Protein AF-A0A9X5H4I9-F1 (afdb_monomer)

Sequence (129 aa):
MNLDKAIKELKDENEQCNEQCEGRCSEVKNNICICRDETILSALDQYRAIGTIEECREAMEKQIPKKPKHNGCYDNDGVWHEWKGINGRPYELCPNCVTNLCCEMPNDRKPRFCDNCGQALDWSETNST

Mean predicted aligned error: 12.97 Å

Radius of gyration: 26.64 Å; Cα contacts (8 Å, |Δi|>4): 146; chains: 1; bounding box: 56×37×70 Å

pLDDT: mean 74.98, std 15.21, range [32.56, 97.25]

Solvent-accessible surface area (backbone atoms only — not comparable to full-atom values): 7935 Å² total; per-residue (Å²): 131,59,68,68,58,54,52,47,53,54,52,57,56,50,55,55,39,76,80,63,69,87,68,86,63,69,46,75,57,97,93,39,76,40,41,68,62,55,56,52,50,55,53,49,54,56,50,54,72,76,46,50,73,64,59,51,49,53,53,55,58,26,59,51,63,40,57,58,39,80,46,52,32,60,46,99,86,68,50,80,30,78,50,41,28,102,86,65,45,54,42,38,18,35,72,84,79,58,49,71,71,68,71,87,55,84,85,78,65,78,61,63,45,38,92,89,76,56,35,24,43,41,81,76,79,79,82,84,125

Nearest PDB structures (foldseek):
  7ttu-assembly1_G  TM=3.637E-01  e=5.978E+00  Staphylococcus aureus
  9g8m-assembly1_M  TM=2.012E-01  e=4.209E+00  Homo sapiens

Foldseek 3Di:
DDPVVVLVVLVVVVVVCQVPPPDDFPDADPNGGHRPSNVVNVVVVVVPVVHDPVVVVVLVQLAPADAFDFQFDADPVRDTDSAQDPPRGTFGADPPPRPTQDDDDPPPDRDQADPVRRRGHDPDDPPPD

Structure (mmCIF, N/CA/C/O backbone):
data_AF-A0A9X5H4I9-F1
#
_entry.id   AF-A0A9X5H4I9-F1
#
loop_
_atom_site.group_PDB
_atom_site.id
_atom_site.type_symbol
_atom_site.label_atom_id
_atom_site.label_alt_id
_atom_site.label_comp_id
_atom_site.label_asym_id
_atom_site.label_entity_id
_atom_site.label_seq_id
_atom_site.pdbx_PDB_ins_code
_atom_site.Cartn_x
_atom_site.Cartn_y
_atom_site.Cartn_z
_atom_site.occupancy
_atom_site.B_iso_or_equiv
_atom_site.auth_seq_id
_atom_site.auth_comp_id
_atom_site.auth_asym_id
_atom_site.auth_atom_id
_atom_site.pdbx_PDB_model_num
ATOM 1 N N . MET A 1 1 ? 6.217 4.708 29.232 1.00 56.06 1 MET A N 1
ATOM 2 C CA . MET A 1 1 ? 5.016 3.868 29.419 1.00 56.06 1 MET A CA 1
ATOM 3 C C . MET A 1 1 ? 4.696 3.236 28.074 1.00 56.06 1 MET A C 1
ATOM 5 O O . MET A 1 1 ? 4.660 3.966 27.095 1.00 56.06 1 MET A O 1
ATOM 9 N N . ASN A 1 2 ? 4.602 1.908 27.990 1.00 81.25 2 ASN A N 1
ATOM 10 C CA . ASN A 1 2 ? 4.265 1.216 26.740 1.00 81.25 2 ASN A CA 1
ATOM 11 C C . ASN A 1 2 ? 2.769 1.452 26.445 1.00 81.25 2 ASN A C 1
ATOM 13 O O . ASN A 1 2 ? 1.952 1.245 27.340 1.00 81.25 2 ASN A O 1
ATOM 17 N N . LEU A 1 3 ? 2.426 1.913 25.238 1.00 75.62 3 LEU A N 1
ATOM 18 C CA . LEU A 1 3 ? 1.049 2.241 24.850 1.00 75.62 3 LEU A CA 1
ATOM 19 C C . LEU A 1 3 ? 0.108 1.036 24.997 1.00 75.62 3 LEU A C 1
ATOM 21 O O . LEU A 1 3 ? -1.006 1.191 25.486 1.00 75.62 3 LEU A O 1
ATOM 25 N N . ASP A 1 4 ? 0.578 -0.168 24.672 1.00 79.31 4 ASP A N 1
ATOM 26 C CA . ASP A 1 4 ? -0.213 -1.391 24.822 1.00 79.31 4 ASP A CA 1
ATOM 27 C C . ASP A 1 4 ? -0.423 -1.762 26.290 1.00 79.31 4 ASP A C 1
ATOM 29 O O . ASP A 1 4 ? -1.486 -2.259 26.654 1.00 79.31 4 ASP A O 1
ATOM 33 N N . LYS A 1 5 ? 0.555 -1.461 27.154 1.00 81.44 5 LYS A N 1
ATOM 34 C CA . LYS A 1 5 ? 0.416 -1.634 28.608 1.00 81.44 5 LYS A CA 1
ATOM 35 C C . LYS A 1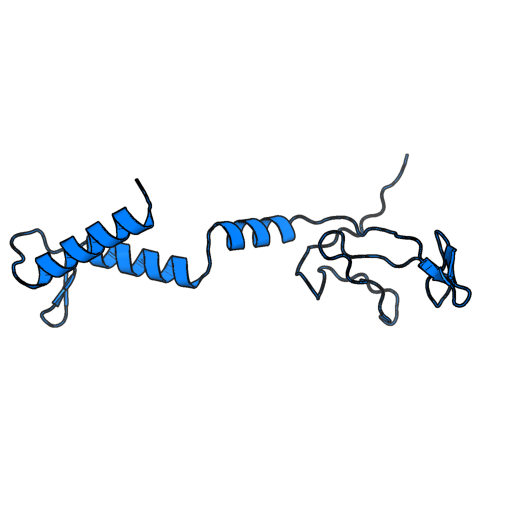 5 ? -0.643 -0.684 29.170 1.00 81.44 5 LYS A C 1
ATOM 37 O O . LYS A 1 5 ? -1.486 -1.132 29.931 1.00 81.44 5 LYS A O 1
ATOM 42 N N . ALA A 1 6 ? -0.631 0.582 28.749 1.00 77.56 6 ALA A N 1
ATOM 43 C CA . ALA A 1 6 ? -1.617 1.573 29.182 1.00 77.56 6 ALA A CA 1
ATOM 44 C C . ALA A 1 6 ? -3.036 1.233 28.694 1.00 77.56 6 ALA A C 1
ATOM 46 O O . ALA A 1 6 ? -3.994 1.354 29.446 1.00 77.56 6 ALA A O 1
ATOM 47 N N . ILE A 1 7 ? -3.175 0.758 27.451 1.00 78.94 7 ILE A N 1
ATOM 48 C CA . ILE A 1 7 ? -4.469 0.306 26.917 1.00 78.94 7 ILE A CA 1
ATOM 49 C C . ILE A 1 7 ? -4.964 -0.930 27.662 1.00 78.94 7 ILE A C 1
ATOM 51 O O . ILE A 1 7 ? -6.152 -1.025 27.946 1.00 78.94 7 ILE A O 1
ATOM 55 N N . LYS A 1 8 ? -4.069 -1.868 27.989 1.00 81.06 8 LYS A N 1
ATOM 56 C CA . LYS A 1 8 ? -4.434 -3.039 28.785 1.00 81.06 8 LYS A CA 1
ATOM 57 C C . LYS A 1 8 ? -4.918 -2.640 30.181 1.00 81.06 8 LYS A C 1
ATOM 59 O O . LYS A 1 8 ? -5.969 -3.104 30.588 1.00 81.06 8 LYS A O 1
ATOM 64 N N . GLU A 1 9 ? -4.199 -1.752 30.865 1.00 79.88 9 GLU A N 1
ATOM 65 C CA . GLU A 1 9 ? -4.600 -1.242 32.184 1.00 79.88 9 GLU A CA 1
ATOM 66 C C . GLU A 1 9 ? -5.985 -0.572 32.127 1.00 79.88 9 GLU A C 1
ATOM 68 O O . GLU A 1 9 ? -6.841 -0.884 32.945 1.00 79.88 9 GLU A O 1
ATOM 73 N N . LEU A 1 10 ? -6.261 0.235 31.093 1.00 75.00 10 LEU A N 1
ATOM 74 C CA . LEU A 1 10 ? -7.589 0.824 30.869 1.00 75.00 10 LEU A CA 1
ATOM 75 C C . LEU A 1 10 ? -8.683 -0.220 30.582 1.00 75.00 10 LEU A C 1
ATOM 77 O O . LEU A 1 10 ? -9.820 -0.043 31.013 1.00 75.00 10 LEU A O 1
ATOM 81 N N . LYS A 1 11 ? -8.367 -1.297 29.846 1.00 71.31 11 LYS A N 1
ATOM 82 C CA . LYS A 1 11 ? -9.306 -2.409 29.603 1.00 71.31 11 LYS A CA 1
ATOM 83 C C . LYS A 1 11 ? -9.639 -3.129 30.912 1.00 71.31 11 LYS A C 1
ATOM 85 O O . LYS A 1 11 ? -10.817 -3.297 31.218 1.00 71.31 11 LYS A O 1
ATOM 90 N N . ASP A 1 12 ? -8.617 -3.469 31.693 1.00 71.62 12 ASP A N 1
ATOM 91 C CA . ASP A 1 12 ? -8.761 -4.170 32.972 1.00 71.62 12 ASP A CA 1
ATOM 92 C C . ASP A 1 12 ? -9.560 -3.320 33.995 1.00 71.62 12 ASP A C 1
ATOM 94 O O . ASP A 1 12 ? -10.411 -3.847 34.712 1.00 71.62 12 ASP A O 1
ATOM 98 N N . GLU A 1 13 ? -9.344 -1.997 34.043 1.00 67.25 13 GLU A N 1
ATOM 99 C CA . GLU A 1 13 ? -10.105 -1.061 34.897 1.00 67.25 13 GLU A CA 1
ATOM 100 C C . GLU A 1 13 ? -11.579 -0.923 34.469 1.00 67.25 13 GLU A C 1
ATOM 102 O O . GLU A 1 13 ? -12.479 -0.864 35.312 1.00 67.25 13 GLU A O 1
ATOM 107 N N . ASN A 1 14 ? -11.853 -0.908 33.162 1.00 64.56 14 ASN A N 1
ATOM 108 C CA . ASN A 1 14 ? -13.213 -0.821 32.628 1.00 64.56 14 ASN A CA 1
ATOM 109 C C . ASN A 1 14 ? -14.023 -2.110 32.884 1.00 64.56 14 ASN A C 1
ATOM 111 O O . ASN A 1 14 ? -15.197 -2.032 33.250 1.00 64.56 14 ASN A O 1
ATOM 115 N N . GLU A 1 15 ? -13.403 -3.292 32.775 1.00 62.69 15 GLU A N 1
ATOM 116 C CA . GLU A 1 15 ? -14.045 -4.573 33.119 1.00 62.69 15 GLU A CA 1
ATOM 117 C C . GLU A 1 15 ? -14.434 -4.646 34.605 1.00 62.69 15 GLU A C 1
ATOM 119 O O . GLU A 1 15 ? -15.543 -5.075 34.926 1.00 62.69 15 GLU A O 1
ATOM 124 N N . GLN A 1 16 ? -13.590 -4.140 35.513 1.00 59.03 16 GLN A N 1
ATOM 125 C CA . GLN A 1 16 ? -13.919 -4.051 36.945 1.00 59.03 16 GLN A CA 1
ATOM 126 C C . GLN A 1 16 ? -15.121 -3.130 37.217 1.00 59.03 16 GLN A C 1
ATOM 128 O O . GLN A 1 16 ? -15.900 -3.368 38.143 1.00 59.03 16 GLN A O 1
ATOM 133 N N . CYS A 1 17 ? -15.325 -2.111 36.378 1.00 59.66 17 CYS A N 1
ATOM 134 C CA . CYS A 1 17 ? -16.492 -1.236 36.448 1.00 59.66 17 CYS A CA 1
ATOM 135 C C . CYS A 1 17 ? -17.807 -1.981 36.146 1.00 59.66 17 CYS A C 1
ATOM 137 O O . CYS A 1 17 ? -18.852 -1.605 36.670 1.00 59.66 17 CYS A O 1
ATOM 139 N N . ASN A 1 18 ? -17.772 -3.055 35.350 1.00 54.44 18 ASN A N 1
ATOM 140 C CA . ASN A 1 18 ? -18.956 -3.829 34.957 1.00 54.44 18 ASN A CA 1
ATOM 141 C C . ASN A 1 18 ? -19.548 -4.657 36.118 1.00 54.44 18 ASN A C 1
ATOM 143 O O . ASN A 1 18 ? -20.741 -4.956 36.112 1.00 54.44 18 ASN A O 1
ATOM 147 N N . GLU A 1 19 ? -18.744 -4.995 37.135 1.00 53.50 19 GLU A N 1
ATOM 148 C CA . GLU A 1 19 ? -19.188 -5.789 38.293 1.00 53.50 19 GLU A CA 1
ATOM 149 C C . GLU A 1 19 ? -19.578 -4.932 39.514 1.00 53.50 19 GLU A C 1
ATOM 151 O O . GLU A 1 19 ? -20.364 -5.386 40.348 1.00 53.50 19 GLU A O 1
ATOM 156 N N . GLN A 1 20 ? -19.070 -3.694 39.632 1.00 55.62 20 GLN A N 1
ATOM 157 C CA . GLN A 1 20 ? -19.292 -2.804 40.789 1.00 55.62 20 GLN A CA 1
ATOM 158 C C . GLN A 1 20 ? -19.320 -1.307 40.406 1.00 55.62 20 GLN A C 1
ATOM 160 O O . GLN A 1 20 ? -18.591 -0.493 40.972 1.00 55.62 20 GLN A O 1
ATOM 165 N N . CYS A 1 21 ? -20.129 -0.909 39.419 1.00 57.34 21 CYS A N 1
ATOM 166 C CA . CYS A 1 21 ? -20.146 0.488 38.966 1.00 57.34 21 CYS A CA 1
ATOM 167 C C . CYS A 1 21 ? -20.713 1.453 40.033 1.00 57.34 21 CYS A C 1
ATOM 169 O O . CYS A 1 21 ? -21.926 1.623 40.149 1.00 57.34 21 CYS A O 1
ATOM 171 N N . GLU A 1 22 ? -19.835 2.139 40.772 1.00 52.31 22 GLU A N 1
ATOM 172 C CA . GLU A 1 22 ? -20.164 3.284 41.647 1.00 52.31 22 GLU A CA 1
ATOM 173 C C . GLU A 1 22 ? -19.839 4.655 40.987 1.00 52.31 22 GLU A C 1
ATOM 175 O O . GLU A 1 22 ? -19.856 5.700 41.641 1.00 52.31 22 GLU A O 1
ATOM 180 N N . GLY A 1 23 ? -19.529 4.676 39.680 1.00 57.44 23 GLY A N 1
ATOM 181 C CA . GLY A 1 23 ? -19.095 5.861 38.917 1.00 57.44 23 GLY A CA 1
ATOM 182 C C . GLY A 1 23 ? -20.145 6.488 37.976 1.00 57.44 23 GLY A C 1
ATOM 183 O O . GLY A 1 23 ? -21.248 5.980 37.792 1.00 57.44 23 GLY A O 1
ATOM 184 N N . ARG A 1 24 ? -19.798 7.626 37.339 1.00 53.91 24 ARG A N 1
ATOM 185 C CA . ARG A 1 24 ? -20.642 8.331 36.342 1.00 53.91 24 ARG A CA 1
ATOM 186 C C . ARG A 1 24 ? -20.705 7.539 35.020 1.00 53.91 24 ARG A C 1
ATOM 188 O O . ARG A 1 24 ? -19.933 7.819 34.103 1.00 53.91 24 ARG A O 1
ATOM 195 N N . CYS A 1 25 ? -21.625 6.574 34.919 1.00 62.03 25 CYS A N 1
ATOM 196 C CA . CYS A 1 25 ? -21.985 5.927 33.647 1.00 62.03 25 CYS A CA 1
ATOM 197 C C . CYS A 1 25 ? -22.292 6.994 32.580 1.00 62.03 25 CYS A C 1
ATOM 199 O O . CYS A 1 25 ? -22.966 7.989 32.863 1.00 62.03 25 CYS A O 1
ATOM 201 N N . SER A 1 26 ? -21.788 6.796 31.358 1.00 62.78 26 SER A N 1
ATOM 202 C CA . SER A 1 26 ? -22.068 7.709 30.238 1.00 62.78 26 SER A CA 1
ATOM 203 C C . SER A 1 26 ? -23.432 7.405 29.619 1.00 62.78 26 SER A C 1
ATOM 205 O O . SER A 1 26 ? -24.191 8.323 29.323 1.00 62.78 26 SER A O 1
ATOM 207 N N . GLU A 1 27 ? -23.768 6.119 29.489 1.00 67.31 27 GLU A N 1
ATOM 208 C CA . GLU A 1 27 ? -25.066 5.626 29.019 1.00 67.31 27 GLU A CA 1
ATOM 209 C C . GLU A 1 27 ? -25.323 4.216 29.586 1.00 67.31 27 GLU A C 1
ATOM 211 O O . GLU A 1 27 ? -24.379 3.506 29.924 1.00 67.31 27 GLU A O 1
ATOM 216 N N . VAL A 1 28 ? -26.585 3.790 29.693 1.00 66.88 28 VAL A N 1
ATOM 217 C CA . VAL A 1 28 ? -26.954 2.390 29.976 1.00 66.88 28 VAL A CA 1
ATOM 218 C C . VAL A 1 28 ? -27.827 1.885 28.833 1.00 66.88 28 VAL A C 1
ATOM 220 O O . VAL A 1 28 ? -28.884 2.457 28.565 1.00 66.88 28 VAL A O 1
ATOM 223 N N . LYS A 1 29 ? -27.412 0.799 28.172 1.00 69.19 29 LYS A N 1
ATOM 224 C CA . LYS A 1 29 ? -28.127 0.205 27.034 1.00 69.19 29 LYS A CA 1
ATOM 225 C C . LYS A 1 29 ? -28.276 -1.297 27.241 1.00 69.19 29 LYS A C 1
ATOM 227 O O . LYS A 1 29 ? -27.297 -1.983 27.500 1.00 69.19 29 LYS A O 1
ATOM 232 N N . ASN A 1 30 ? -29.499 -1.821 27.128 1.00 68.75 30 ASN A N 1
ATOM 233 C CA . ASN A 1 30 ? -29.804 -3.247 27.338 1.00 68.75 30 ASN A CA 1
ATOM 234 C C . ASN A 1 30 ? -29.301 -3.806 28.690 1.00 68.75 30 ASN A C 1
ATOM 236 O O . ASN A 1 30 ? -28.804 -4.926 28.739 1.00 68.75 30 ASN A O 1
ATOM 240 N N . ASN A 1 31 ? -29.423 -3.034 29.778 1.00 62.00 31 ASN A N 1
ATOM 241 C CA . ASN A 1 31 ? -28.891 -3.358 31.116 1.00 62.00 31 ASN A CA 1
ATOM 242 C C . ASN A 1 31 ? -27.358 -3.499 31.200 1.00 62.00 31 ASN A C 1
ATOM 244 O O . ASN A 1 31 ? -26.852 -4.045 32.175 1.00 62.00 31 ASN A O 1
ATOM 248 N N . ILE A 1 32 ? -26.622 -2.978 30.215 1.00 64.56 32 ILE A N 1
ATOM 249 C CA . ILE A 1 32 ? -25.158 -2.885 30.222 1.00 64.56 32 ILE A CA 1
ATOM 250 C C . ILE A 1 32 ? -24.789 -1.404 30.400 1.00 64.56 32 ILE A C 1
ATOM 252 O O . ILE A 1 32 ? -25.275 -0.559 29.640 1.00 64.56 32 ILE A O 1
ATOM 256 N N . CYS A 1 33 ? -23.974 -1.067 31.408 1.00 66.81 33 CYS A N 1
ATOM 257 C CA . CYS A 1 33 ? -23.427 0.291 31.542 1.00 66.81 33 CYS A CA 1
ATOM 258 C C . CYS A 1 33 ? -22.302 0.484 30.517 1.00 66.81 33 CYS A C 1
ATOM 260 O O . CYS A 1 33 ? -21.394 -0.335 30.409 1.00 66.81 33 CYS A O 1
ATOM 262 N N . ILE A 1 34 ? -22.376 1.576 29.759 1.00 65.50 34 ILE A N 1
ATOM 263 C CA . ILE A 1 34 ? -21.340 2.018 28.830 1.00 65.50 34 ILE A CA 1
ATOM 264 C C . ILE A 1 34 ? -20.565 3.133 29.528 1.00 65.50 34 ILE A C 1
ATOM 266 O O . ILE A 1 34 ? -21.035 4.269 29.682 1.00 65.50 34 ILE A O 1
ATOM 270 N N . CYS A 1 35 ? -19.364 2.794 29.979 1.00 68.94 35 CYS A N 1
ATOM 271 C CA . CYS A 1 35 ? -18.426 3.757 30.529 1.00 68.94 35 CYS A CA 1
ATOM 272 C C . CYS A 1 35 ? -17.787 4.582 29.403 1.00 68.94 35 CYS A C 1
ATOM 274 O O . CYS A 1 35 ? -17.709 4.162 28.243 1.00 68.94 35 CYS A O 1
ATOM 276 N N . ARG A 1 36 ? -17.295 5.777 29.744 1.00 66.75 36 ARG A N 1
ATOM 277 C CA . ARG A 1 36 ? -16.574 6.634 28.790 1.00 66.75 36 ARG A CA 1
ATOM 278 C C . ARG A 1 36 ? -15.353 5.909 28.212 1.00 66.75 36 ARG A C 1
ATOM 280 O O . ARG A 1 36 ? -15.039 6.092 27.038 1.00 66.75 36 ARG A O 1
ATOM 287 N N . ASP A 1 37 ? -14.733 5.054 29.018 1.00 70.25 37 ASP A N 1
ATOM 288 C CA . ASP A 1 37 ? -13.553 4.276 28.653 1.00 70.25 37 ASP A CA 1
ATOM 289 C C . ASP A 1 37 ? -13.882 3.170 27.641 1.00 70.25 37 ASP A C 1
ATOM 291 O O . ASP A 1 37 ? -13.168 3.041 26.651 1.00 70.25 37 ASP A O 1
ATOM 295 N N . GLU A 1 38 ? -15.023 2.479 27.772 1.00 72.12 38 GLU A N 1
ATOM 296 C CA . GLU A 1 38 ? -15.515 1.515 26.767 1.00 72.12 38 GLU A CA 1
ATOM 297 C C . GLU A 1 38 ? -15.677 2.166 25.386 1.00 72.12 38 GLU A C 1
ATOM 299 O O . GLU A 1 38 ? -15.268 1.621 24.360 1.00 72.12 38 GLU A O 1
ATOM 304 N N . THR A 1 39 ? -16.220 3.387 25.352 1.00 72.12 39 THR A N 1
ATOM 305 C CA . THR A 1 39 ? -16.389 4.134 24.096 1.00 72.12 39 THR A CA 1
ATOM 306 C C . THR A 1 39 ? -15.035 4.476 23.464 1.00 72.12 39 THR A C 1
ATOM 308 O O . THR A 1 39 ? -14.870 4.377 22.246 1.00 72.12 39 THR A O 1
ATOM 311 N N . ILE A 1 40 ? -14.048 4.854 24.283 1.00 79.50 40 ILE A N 1
ATOM 312 C CA . ILE A 1 40 ? -12.683 5.154 23.832 1.00 79.50 40 ILE A CA 1
ATOM 313 C C . ILE A 1 40 ? -11.998 3.887 23.306 1.00 79.50 40 ILE A C 1
ATOM 315 O O . ILE A 1 40 ? -11.373 3.931 22.247 1.00 79.50 40 ILE A O 1
ATOM 319 N N . LEU A 1 41 ? -12.142 2.758 24.001 1.00 81.12 41 LEU A N 1
ATOM 320 C CA . LEU A 1 41 ? -11.566 1.475 23.601 1.00 81.12 41 LEU A CA 1
ATOM 321 C C . LEU A 1 41 ? -12.168 0.968 22.288 1.00 81.12 41 LEU A C 1
ATOM 323 O O . LEU A 1 41 ? -11.419 0.592 21.388 1.00 81.12 41 LEU A O 1
ATOM 327 N N . SER A 1 42 ? -13.492 1.045 22.132 1.00 82.06 42 SER A N 1
ATOM 328 C CA . SER A 1 42 ? -14.166 0.686 20.880 1.00 82.06 42 SER A CA 1
ATOM 329 C C . SER A 1 42 ? -13.688 1.548 19.708 1.00 82.06 42 SER A C 1
ATOM 331 O O . SER A 1 42 ? -13.390 1.027 18.632 1.00 82.06 42 SER A O 1
ATOM 333 N N . ALA A 1 43 ? -13.547 2.862 19.915 1.00 83.88 43 ALA A N 1
ATOM 334 C CA . ALA A 1 43 ? -13.003 3.757 18.898 1.00 83.88 43 ALA A CA 1
ATOM 335 C C . ALA A 1 43 ? -11.545 3.407 18.549 1.00 83.88 43 ALA A C 1
ATOM 337 O O . ALA A 1 43 ? -11.187 3.371 17.373 1.00 83.88 43 ALA A O 1
ATOM 338 N N . LEU A 1 44 ? -10.706 3.107 19.546 1.00 85.31 44 LEU A N 1
ATOM 339 C CA . LEU A 1 44 ? -9.315 2.692 19.336 1.00 85.31 44 LEU A CA 1
ATOM 340 C C . LEU A 1 44 ? -9.210 1.377 18.557 1.00 85.31 44 LEU A C 1
ATOM 342 O O . LEU A 1 44 ? -8.385 1.280 17.649 1.00 85.31 44 LEU A O 1
ATOM 346 N N . ASP A 1 45 ? -10.042 0.387 18.877 1.00 85.81 45 ASP A N 1
ATOM 347 C CA . ASP A 1 45 ? -10.058 -0.901 18.180 1.00 85.81 45 ASP A CA 1
ATOM 348 C C . ASP A 1 45 ? -10.527 -0.728 16.720 1.00 85.81 45 ASP A C 1
ATOM 350 O O . ASP A 1 45 ? -9.929 -1.308 15.81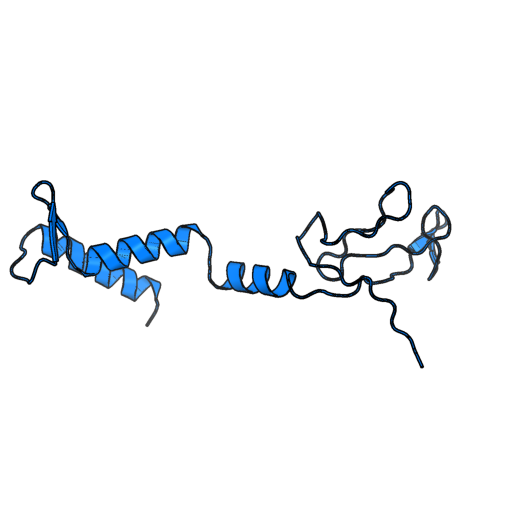3 1.00 85.81 45 ASP A O 1
ATOM 354 N N . GLN A 1 46 ? -11.500 0.158 16.457 1.00 88.00 46 GLN A N 1
ATOM 355 C CA . GLN A 1 46 ? -11.886 0.540 15.089 1.00 88.00 46 GLN A CA 1
ATOM 356 C C . GLN A 1 46 ? -10.735 1.207 14.320 1.00 88.00 46 GLN A C 1
ATOM 358 O O . GLN A 1 46 ? -10.494 0.854 13.167 1.00 88.00 46 GLN A O 1
ATOM 363 N N . TYR A 1 47 ? -9.988 2.127 14.943 1.00 85.38 47 TYR A N 1
ATOM 364 C CA . TYR A 1 47 ? -8.808 2.738 14.316 1.00 85.38 47 TYR A CA 1
ATOM 365 C C . TYR A 1 47 ? -7.715 1.705 14.015 1.00 85.38 47 TYR A C 1
ATOM 367 O O . TYR A 1 47 ? -7.141 1.719 12.929 1.00 85.38 47 TYR A O 1
ATOM 375 N N . ARG A 1 48 ? -7.447 0.781 14.945 1.00 86.38 48 ARG A N 1
ATOM 376 C CA . ARG A 1 48 ? -6.451 -0.291 14.770 1.00 86.38 48 ARG A CA 1
ATOM 377 C C . ARG A 1 48 ? -6.830 -1.279 13.669 1.00 86.38 48 ARG A C 1
ATOM 379 O O . ARG A 1 48 ? -5.938 -1.814 13.021 1.00 86.38 48 ARG A O 1
ATOM 386 N N . ALA A 1 49 ? -8.124 -1.496 13.436 1.00 90.75 49 ALA A N 1
ATOM 387 C CA . ALA A 1 49 ? -8.606 -2.338 12.343 1.00 90.75 49 ALA A CA 1
ATOM 388 C C . ALA A 1 49 ? -8.335 -1.741 10.947 1.00 90.75 49 ALA A C 1
ATOM 390 O O . ALA A 1 49 ? -8.304 -2.489 9.973 1.00 90.75 49 ALA A O 1
ATOM 391 N N . ILE A 1 50 ? -8.130 -0.419 10.837 1.00 91.19 50 ILE A N 1
ATOM 392 C CA . ILE A 1 50 ? -7.748 0.242 9.576 1.00 91.19 50 ILE A CA 1
ATOM 393 C C . ILE A 1 50 ? -6.277 -0.039 9.243 1.00 91.19 50 ILE A C 1
ATOM 395 O O . ILE A 1 50 ? -5.940 -0.265 8.083 1.00 91.19 50 ILE A O 1
ATOM 399 N N . GLY A 1 51 ? -5.410 -0.011 10.254 1.00 88.50 51 GLY A N 1
ATOM 400 C CA . GLY A 1 51 ? -3.978 -0.245 10.119 1.00 88.50 51 GLY A CA 1
ATOM 401 C C . GLY A 1 51 ? -3.181 0.417 11.238 1.00 88.50 51 GLY A C 1
ATOM 402 O O . GLY A 1 51 ? -3.702 1.136 12.094 1.00 88.50 51 GLY A O 1
ATOM 403 N N . THR A 1 52 ? -1.880 0.178 11.233 1.00 88.75 52 THR A N 1
ATOM 404 C CA . THR A 1 52 ? -0.923 0.822 12.129 1.00 88.75 52 THR A CA 1
ATOM 405 C C . THR A 1 52 ? -0.574 2.230 11.640 1.00 88.75 52 THR A C 1
ATOM 407 O O . THR A 1 52 ? -0.731 2.576 10.467 1.00 88.75 52 THR A O 1
ATOM 410 N N . ILE A 1 53 ? -0.051 3.063 12.544 1.00 87.69 53 ILE A N 1
ATOM 411 C CA . ILE A 1 53 ? 0.439 4.408 12.197 1.00 87.69 53 ILE A CA 1
ATOM 412 C C . ILE A 1 53 ? 1.554 4.332 11.146 1.00 87.69 53 ILE A C 1
ATOM 414 O O . ILE A 1 53 ? 1.613 5.190 10.269 1.00 87.69 53 ILE A O 1
ATOM 418 N N . GLU A 1 54 ? 2.411 3.312 11.214 1.00 91.81 54 GLU A N 1
ATOM 419 C CA . GLU A 1 54 ? 3.495 3.127 10.247 1.00 91.81 54 GLU A CA 1
ATOM 420 C C . GLU A 1 54 ? 2.962 2.718 8.872 1.00 91.81 54 GLU A C 1
ATOM 422 O O . GLU A 1 54 ? 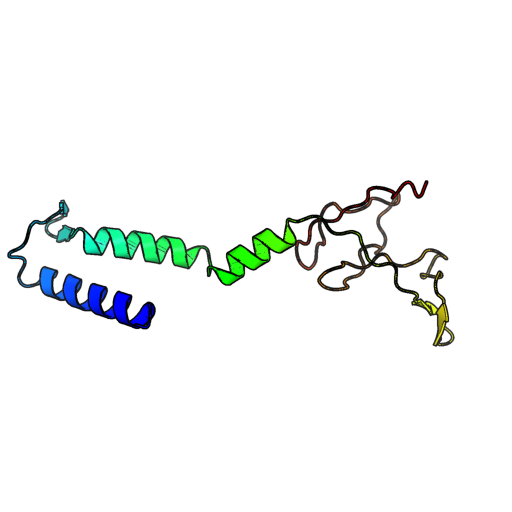3.345 3.328 7.880 1.00 91.81 54 GLU A O 1
ATOM 427 N N . GLU A 1 55 ? 1.989 1.804 8.795 1.00 91.00 55 GLU A N 1
ATOM 428 C CA . GLU A 1 55 ? 1.321 1.474 7.525 1.00 91.00 55 GLU A CA 1
ATOM 429 C C . GLU A 1 55 ? 0.625 2.698 6.913 1.00 91.00 55 GLU A C 1
ATOM 431 O O . GLU A 1 55 ? 0.732 2.942 5.710 1.00 91.00 55 GLU A O 1
ATOM 436 N N . CYS A 1 56 ? -0.042 3.513 7.739 1.00 91.06 56 CYS A N 1
ATOM 437 C CA . CYS A 1 56 ? -0.653 4.766 7.295 1.00 91.06 56 CYS A CA 1
ATOM 438 C C . CYS A 1 56 ? 0.401 5.762 6.788 1.00 91.06 56 CYS A C 1
ATOM 440 O O . CYS A 1 56 ? 0.199 6.402 5.754 1.00 91.06 56 CYS A O 1
ATOM 442 N N . ARG A 1 57 ? 1.534 5.890 7.491 1.00 94.50 57 ARG A N 1
ATOM 443 C CA . ARG A 1 57 ? 2.651 6.757 7.091 1.00 94.50 57 ARG A CA 1
ATOM 444 C C . ARG A 1 57 ? 3.253 6.295 5.766 1.00 94.50 57 ARG A C 1
ATOM 446 O O . ARG A 1 57 ? 3.382 7.107 4.855 1.00 94.50 57 ARG A O 1
ATOM 453 N N . GLU A 1 58 ? 3.536 5.005 5.617 1.00 93.44 58 GLU A N 1
ATOM 454 C CA . GLU A 1 58 ? 4.046 4.430 4.370 1.00 93.44 58 GLU A CA 1
ATOM 455 C C . GLU A 1 58 ? 3.069 4.614 3.203 1.00 93.44 58 GLU A C 1
ATOM 457 O O . GLU A 1 58 ? 3.484 4.936 2.087 1.00 93.44 58 GLU A O 1
ATOM 462 N N . ALA A 1 59 ? 1.767 4.415 3.434 1.00 92.31 59 ALA A N 1
ATOM 463 C CA . ALA A 1 59 ? 0.743 4.631 2.417 1.00 92.31 59 ALA A CA 1
ATOM 464 C C . ALA A 1 59 ? 0.723 6.095 1.956 1.00 92.31 59 ALA A C 1
ATOM 466 O O . ALA A 1 59 ? 0.705 6.355 0.752 1.00 92.31 59 ALA A O 1
ATOM 467 N N . MET A 1 60 ? 0.801 7.041 2.896 1.00 94.88 60 MET A N 1
ATOM 468 C CA . MET A 1 60 ? 0.898 8.474 2.604 1.00 94.88 60 MET A CA 1
ATOM 469 C C . MET A 1 60 ? 2.169 8.819 1.818 1.00 94.88 60 MET A C 1
ATOM 471 O O . MET A 1 60 ? 2.096 9.533 0.819 1.00 94.88 60 MET A O 1
ATOM 475 N N . GLU A 1 61 ? 3.326 8.278 2.204 1.00 95.12 61 GLU A N 1
ATOM 476 C CA . GLU A 1 61 ? 4.590 8.492 1.486 1.00 95.12 61 GLU A CA 1
ATOM 477 C C . GLU A 1 61 ? 4.563 7.935 0.057 1.00 95.12 61 GLU A C 1
ATOM 479 O O . GLU A 1 61 ? 5.110 8.552 -0.861 1.00 95.12 61 GLU A O 1
ATOM 484 N N . LYS A 1 62 ? 3.890 6.797 -0.163 1.00 94.62 62 LYS A N 1
ATOM 485 C CA . LYS A 1 62 ? 3.663 6.230 -1.503 1.00 94.62 62 LYS A CA 1
ATOM 486 C C . LYS A 1 62 ? 2.784 7.133 -2.372 1.00 94.62 62 LYS A C 1
ATOM 488 O O . LYS A 1 62 ? 2.928 7.087 -3.589 1.00 94.62 62 LYS A O 1
ATOM 493 N N . GLN A 1 63 ? 1.913 7.961 -1.792 1.00 95.81 63 GLN A N 1
ATOM 494 C CA . GLN A 1 63 ? 1.090 8.909 -2.555 1.00 95.81 63 GLN A CA 1
ATOM 495 C C . GLN A 1 63 ? 1.841 10.180 -2.975 1.00 95.81 63 GLN A C 1
ATOM 497 O O . GLN A 1 63 ? 1.352 10.898 -3.845 1.00 95.81 63 GLN A O 1
ATOM 502 N N . ILE A 1 64 ? 3.031 10.455 -2.426 1.00 95.94 64 ILE A N 1
ATOM 503 C CA . ILE A 1 64 ? 3.900 11.533 -2.917 1.00 95.94 64 ILE A CA 1
ATOM 504 C C . ILE A 1 64 ? 4.466 11.096 -4.277 1.00 95.94 64 ILE A C 1
ATOM 506 O O . ILE A 1 64 ? 5.215 10.113 -4.312 1.00 95.94 64 ILE A O 1
ATOM 510 N N . PRO A 1 65 ? 4.139 11.780 -5.395 1.00 96.38 65 PRO A N 1
ATOM 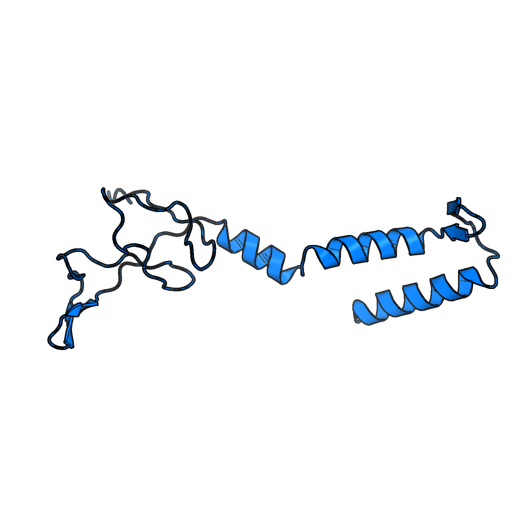511 C CA . PRO A 1 65 ? 4.591 11.362 -6.716 1.00 96.38 65 PRO A CA 1
ATOM 512 C C . PRO A 1 65 ? 6.115 11.372 -6.820 1.00 96.38 65 PRO A C 1
ATOM 514 O O . PRO A 1 65 ? 6.772 12.334 -6.421 1.00 96.38 65 PRO A O 1
ATOM 517 N N . LYS A 1 66 ? 6.681 10.298 -7.370 1.00 94.94 66 LYS A N 1
ATOM 518 C CA . LYS A 1 66 ? 8.122 10.172 -7.622 1.00 94.94 66 LYS A CA 1
ATOM 519 C C . LYS A 1 66 ? 8.357 9.840 -9.084 1.00 94.94 66 LYS A C 1
ATOM 521 O O . LYS A 1 66 ? 7.610 9.055 -9.671 1.00 94.94 66 LYS A O 1
ATOM 526 N N . LYS A 1 67 ? 9.422 10.402 -9.654 1.00 92.19 67 LYS A N 1
ATOM 527 C CA . LYS A 1 67 ? 9.824 10.071 -11.020 1.00 92.19 67 LYS A CA 1
ATOM 528 C C . LYS A 1 67 ? 10.303 8.617 -11.098 1.00 92.19 67 LYS A C 1
ATOM 530 O O . LYS A 1 67 ? 11.022 8.172 -10.196 1.00 92.19 67 LYS A O 1
ATOM 535 N N . PRO A 1 68 ? 9.920 7.873 -12.143 1.00 89.75 68 PRO A N 1
ATOM 536 C CA . PRO A 1 68 ? 10.495 6.572 -12.446 1.00 89.75 68 PRO A CA 1
ATOM 537 C C . PRO A 1 68 ? 12.014 6.615 -12.540 1.00 89.75 68 PRO A C 1
ATOM 539 O O . PRO A 1 68 ? 12.613 7.625 -12.912 1.00 89.75 68 PRO A O 1
ATOM 542 N N . LYS A 1 69 ? 12.636 5.485 -12.215 1.00 85.81 69 LYS A N 1
ATOM 543 C CA . LYS A 1 69 ? 14.069 5.290 -12.420 1.00 85.81 69 LYS A CA 1
ATOM 544 C C . LYS A 1 69 ? 14.282 4.699 -13.805 1.00 85.81 69 LYS A C 1
ATOM 546 O O . LYS A 1 69 ? 13.650 3.701 -14.142 1.00 85.81 69 LYS A O 1
ATOM 551 N N . HIS A 1 70 ? 15.194 5.281 -14.570 1.00 75.69 70 HIS A N 1
ATOM 552 C CA . HIS A 1 70 ? 15.709 4.659 -15.782 1.00 75.69 70 HIS A CA 1
ATOM 553 C C . HIS A 1 70 ? 16.954 3.870 -15.397 1.00 75.69 70 HIS A C 1
ATOM 555 O O . HIS A 1 70 ? 17.976 4.459 -15.053 1.00 75.69 70 HIS A O 1
ATOM 561 N N . ASN A 1 71 ? 16.848 2.544 -15.410 1.00 63.09 71 ASN A N 1
ATOM 562 C CA . ASN A 1 71 ? 18.009 1.680 -15.257 1.00 63.09 71 ASN A CA 1
ATOM 563 C C . ASN A 1 71 ? 18.320 1.046 -16.609 1.00 63.09 71 ASN A C 1
ATOM 565 O O . ASN A 1 71 ? 17.414 0.594 -17.314 1.00 63.09 71 ASN A O 1
ATOM 569 N N . GLY A 1 72 ? 19.610 0.985 -16.936 1.00 61.69 72 GLY A N 1
ATOM 570 C CA . GLY A 1 72 ? 20.087 0.157 -18.030 1.00 61.69 72 GLY A CA 1
ATOM 571 C C . GLY A 1 72 ? 19.698 -1.313 -17.848 1.00 61.69 72 GLY A C 1
ATOM 572 O O . GLY A 1 72 ? 19.232 -1.752 -16.795 1.00 61.69 72 GLY A O 1
ATOM 573 N N . CYS A 1 73 ? 19.890 -2.090 -18.893 1.00 63.47 73 CYS A N 1
ATOM 574 C CA . CYS A 1 73 ? 19.382 -3.443 -19.057 1.00 63.47 73 CYS A CA 1
ATOM 575 C C . CYS A 1 73 ? 20.446 -4.322 -19.702 1.00 63.47 73 CYS A C 1
ATOM 577 O O . CYS A 1 73 ? 21.225 -3.862 -20.535 1.00 63.47 73 CYS A O 1
ATOM 579 N N . TYR A 1 74 ? 20.452 -5.598 -19.339 1.00 61.50 74 TYR A N 1
ATOM 580 C CA . TYR A 1 74 ? 21.289 -6.585 -20.005 1.00 61.50 74 TYR A CA 1
ATOM 581 C C . TYR A 1 74 ? 20.612 -7.047 -21.300 1.00 61.50 74 TYR A C 1
ATOM 583 O O . TYR A 1 74 ? 19.402 -7.279 -21.304 1.00 61.50 74 TYR A O 1
ATOM 591 N N . ASP A 1 75 ? 21.368 -7.146 -22.392 1.00 63.56 75 ASP A N 1
ATOM 592 C CA . ASP A 1 75 ? 20.891 -7.801 -23.613 1.00 63.56 75 ASP A CA 1
ATOM 593 C C . ASP A 1 75 ? 20.939 -9.336 -23.489 1.00 63.56 75 ASP A C 1
ATOM 595 O O . ASP A 1 75 ? 21.323 -9.892 -22.457 1.00 63.56 75 ASP A O 1
ATOM 599 N N . ASN A 1 76 ? 20.542 -10.033 -24.559 1.00 64.12 76 ASN A N 1
ATOM 600 C CA . ASN A 1 76 ? 20.563 -11.499 -24.622 1.00 64.12 76 ASN A CA 1
ATOM 601 C C . ASN A 1 76 ? 21.981 -12.091 -24.519 1.00 64.12 76 ASN A C 1
ATOM 603 O O . ASN A 1 76 ? 22.115 -13.275 -24.213 1.00 64.12 76 ASN A O 1
ATOM 607 N N . ASP A 1 77 ? 23.015 -11.277 -24.743 1.00 78.12 77 ASP A N 1
ATOM 608 C CA . ASP A 1 77 ? 24.426 -11.650 -24.635 1.00 78.12 77 ASP A CA 1
ATOM 609 C C . ASP A 1 77 ? 24.998 -11.335 -23.235 1.00 78.12 77 ASP A C 1
ATOM 611 O O . ASP A 1 77 ? 26.179 -11.565 -22.968 1.00 78.12 77 ASP A O 1
ATOM 615 N N . GLY A 1 78 ? 24.169 -10.829 -22.311 1.00 66.31 78 GLY A N 1
ATOM 616 C CA . GLY A 1 78 ? 24.571 -10.477 -20.950 1.00 66.31 78 GLY A CA 1
ATOM 617 C C . GLY A 1 78 ? 25.382 -9.180 -20.855 1.00 66.31 78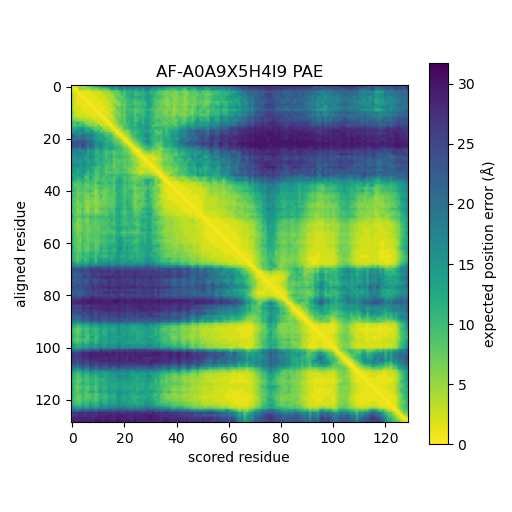 GLY A C 1
ATOM 618 O O . GLY A 1 78 ? 26.025 -8.936 -19.832 1.00 66.31 78 GLY A O 1
ATOM 619 N N . VAL A 1 79 ? 25.361 -8.333 -21.887 1.00 74.50 79 VAL A N 1
ATOM 620 C CA . VAL A 1 79 ? 26.032 -7.026 -21.905 1.00 74.50 79 VAL A CA 1
ATOM 621 C C . VAL A 1 79 ? 25.098 -5.968 -21.334 1.00 74.50 79 VAL A C 1
ATOM 623 O O . VAL A 1 79 ? 23.946 -5.862 -21.745 1.00 74.50 79 VAL A O 1
ATOM 626 N N . TRP A 1 80 ? 25.588 -5.163 -20.390 1.00 67.06 80 TRP A N 1
ATOM 627 C CA . TRP A 1 80 ? 24.820 -4.051 -19.832 1.00 67.06 80 TRP A CA 1
ATOM 628 C C . TRP A 1 80 ? 24.745 -2.885 -20.826 1.00 67.06 80 TRP A C 1
ATOM 630 O O . TRP A 1 80 ? 25.771 -2.381 -21.282 1.00 67.06 80 TRP A O 1
ATOM 640 N N . HIS A 1 81 ? 23.532 -2.423 -21.117 1.00 61.97 81 HIS A N 1
ATOM 641 C CA . HIS A 1 81 ? 23.245 -1.258 -21.950 1.00 61.97 81 HIS A CA 1
ATOM 642 C C . HIS A 1 81 ? 22.497 -0.226 -21.135 1.00 61.97 81 HIS A C 1
ATOM 644 O O . HIS A 1 81 ? 21.469 -0.533 -20.547 1.00 61.97 81 HIS A O 1
ATOM 650 N N . GLU A 1 82 ? 22.921 1.028 -21.195 1.00 63.97 82 GLU A N 1
ATOM 651 C CA . GLU A 1 82 ? 22.197 2.116 -20.536 1.00 63.97 82 GLU A CA 1
ATOM 652 C C . GLU A 1 82 ? 20.788 2.350 -21.156 1.00 63.97 82 GLU A C 1
ATOM 654 O O . GLU A 1 82 ? 19.926 2.922 -20.497 1.00 63.97 82 GLU A O 1
ATOM 659 N N . TRP A 1 83 ? 20.502 1.836 -22.374 1.00 58.75 83 TRP A N 1
ATOM 660 C CA . TRP A 1 83 ? 19.335 2.258 -23.180 1.00 58.75 83 TRP A CA 1
ATOM 661 C C . TRP A 1 83 ? 18.507 1.177 -23.922 1.00 58.75 83 TRP A C 1
ATOM 663 O O . TRP A 1 83 ? 17.628 1.541 -24.702 1.00 58.75 83 TRP A O 1
ATOM 673 N N . LYS A 1 84 ? 18.731 -0.135 -23.752 1.00 51.84 84 LYS A N 1
ATOM 674 C CA . LYS A 1 84 ? 18.113 -1.162 -24.636 1.00 51.84 84 LYS A CA 1
ATOM 675 C C . LYS A 1 84 ? 17.185 -2.171 -23.949 1.00 51.84 84 LYS A C 1
ATOM 677 O O . LYS A 1 84 ? 17.525 -3.347 -23.841 1.00 51.84 84 LYS A O 1
ATOM 682 N N . GLY A 1 85 ? 15.985 -1.773 -23.529 1.00 55.12 85 GLY A N 1
ATOM 683 C CA . GLY A 1 85 ? 14.946 -2.779 -23.257 1.00 55.12 85 GLY A CA 1
ATOM 684 C C . GLY A 1 85 ? 14.666 -3.621 -24.509 1.00 55.12 85 GLY A C 1
ATOM 685 O O . GLY A 1 85 ? 15.156 -3.307 -25.594 1.00 55.12 85 GLY A O 1
ATOM 686 N N . ILE A 1 86 ? 13.865 -4.683 -24.382 1.00 51.41 86 ILE A N 1
ATOM 687 C CA . ILE A 1 86 ? 13.667 -5.721 -25.423 1.00 51.41 86 ILE A CA 1
ATOM 688 C C . ILE A 1 86 ? 13.292 -5.156 -26.817 1.00 51.41 86 ILE A C 1
ATOM 690 O O . ILE A 1 86 ? 13.602 -5.775 -27.830 1.00 51.41 86 ILE A O 1
ATOM 694 N N . ASN A 1 87 ? 12.732 -3.939 -26.885 1.00 56.28 87 ASN A N 1
ATOM 695 C CA . ASN A 1 87 ? 12.368 -3.229 -28.122 1.00 56.28 87 ASN A CA 1
ATOM 696 C C . ASN A 1 87 ? 13.219 -1.969 -28.416 1.00 56.28 87 ASN A C 1
ATOM 698 O O . ASN A 1 87 ? 12.775 -1.075 -29.135 1.00 56.28 87 ASN A O 1
ATOM 702 N N . GLY A 1 88 ? 14.409 -1.840 -27.822 1.00 57.75 88 GLY A N 1
ATOM 703 C CA . GLY A 1 88 ? 15.273 -0.659 -27.960 1.00 57.75 88 GLY A CA 1
ATOM 704 C C . GLY A 1 88 ? 14.842 0.558 -27.129 1.00 57.75 88 GLY A C 1
ATOM 705 O O . GLY A 1 88 ? 15.249 1.673 -27.444 1.00 57.75 88 GLY A O 1
ATOM 706 N N . ARG A 1 89 ? 14.015 0.366 -26.090 1.00 60.56 89 ARG A N 1
ATOM 707 C CA . ARG A 1 89 ? 13.565 1.425 -25.165 1.00 60.56 89 ARG A CA 1
ATOM 708 C C . ARG A 1 89 ? 13.991 1.117 -23.727 1.00 60.56 89 ARG A C 1
ATOM 710 O O . ARG A 1 89 ? 13.800 -0.025 -23.324 1.00 60.56 89 ARG A O 1
ATOM 717 N N . PRO A 1 90 ? 14.531 2.069 -22.946 1.00 64.12 90 PRO A N 1
ATOM 718 C CA . PRO A 1 90 ? 14.900 1.832 -21.547 1.00 64.12 90 PRO A CA 1
ATOM 719 C C . PRO A 1 90 ? 13.705 1.357 -20.708 1.00 64.12 90 PRO A C 1
ATOM 721 O O . PRO A 1 90 ? 12.582 1.809 -20.932 1.00 64.12 90 PRO A O 1
ATOM 724 N N . TYR A 1 91 ? 13.941 0.492 -19.717 1.00 72.81 91 TYR A N 1
ATOM 725 C CA . TYR A 1 91 ? 12.904 0.162 -18.737 1.00 72.81 91 TYR A CA 1
ATOM 726 C C . TYR A 1 91 ? 12.707 1.324 -17.764 1.00 72.81 91 TYR A C 1
ATOM 728 O O . TYR A 1 91 ? 13.667 1.828 -17.175 1.00 72.81 91 TYR A O 1
ATOM 736 N N . GLU A 1 92 ? 11.455 1.722 -17.563 1.00 81.50 92 GLU A N 1
ATOM 737 C CA . GLU A 1 92 ? 11.071 2.627 -16.485 1.00 81.50 92 GLU A CA 1
ATOM 738 C C . GLU A 1 92 ? 10.710 1.769 -15.276 1.00 81.50 92 GLU A C 1
ATOM 740 O O . GLU A 1 92 ? 9.812 0.929 -15.330 1.00 81.50 92 GLU A O 1
ATOM 745 N N . LEU A 1 93 ? 11.438 1.937 -14.178 1.00 84.62 93 LEU A N 1
ATOM 746 C CA . LEU A 1 93 ? 11.236 1.160 -12.963 1.00 84.62 93 LEU A CA 1
ATOM 747 C C . LEU A 1 93 ? 10.538 2.002 -11.905 1.00 84.62 93 LEU A C 1
ATOM 749 O O . LEU A 1 93 ? 10.810 3.198 -11.743 1.00 84.62 93 LEU A O 1
ATOM 753 N N . CYS A 1 94 ? 9.677 1.349 -11.125 1.00 90.69 94 CYS A N 1
ATOM 754 C CA . CYS A 1 94 ? 9.086 1.962 -9.950 1.00 90.69 94 CYS A CA 1
ATOM 755 C C . CYS A 1 94 ? 10.205 2.468 -9.026 1.00 90.69 94 CYS A C 1
ATOM 757 O O . CYS A 1 94 ? 11.082 1.688 -8.640 1.00 90.69 94 CYS A O 1
ATOM 759 N N . PRO A 1 95 ? 10.179 3.742 -8.600 1.00 92.75 95 PRO A N 1
ATOM 760 C CA . PRO A 1 95 ? 11.239 4.283 -7.757 1.00 92.75 95 PRO A CA 1
ATOM 761 C C . PRO A 1 95 ? 11.269 3.649 -6.360 1.00 92.75 95 PRO A C 1
ATOM 763 O O . PRO A 1 95 ? 12.306 3.727 -5.697 1.00 92.75 95 PRO A O 1
ATOM 766 N N . ASN A 1 96 ? 10.162 3.021 -5.945 1.00 93.38 96 ASN A N 1
ATOM 767 C CA . ASN A 1 96 ? 9.989 2.395 -4.640 1.00 93.38 96 ASN A CA 1
ATOM 768 C C . ASN A 1 96 ? 10.308 0.889 -4.649 1.00 93.38 96 ASN A C 1
ATOM 770 O O . ASN A 1 96 ? 11.194 0.453 -3.927 1.00 93.38 96 ASN A O 1
ATOM 774 N N . CYS A 1 97 ? 9.624 0.093 -5.479 1.00 91.69 97 CYS A N 1
ATOM 775 C CA . CYS A 1 97 ? 9.748 -1.373 -5.463 1.00 91.69 97 CYS A CA 1
ATOM 776 C C . CYS A 1 97 ? 10.497 -1.967 -6.663 1.00 91.69 97 CYS A C 1
ATOM 778 O O . CYS A 1 97 ? 10.502 -3.183 -6.818 1.00 91.69 97 CYS A O 1
ATOM 780 N N . VAL A 1 98 ? 11.072 -1.125 -7.532 1.00 87.50 98 VAL A N 1
ATOM 781 C CA . VAL A 1 98 ? 11.835 -1.492 -8.744 1.00 87.50 98 VAL A CA 1
ATOM 782 C C . VAL A 1 98 ? 11.111 -2.384 -9.758 1.00 87.50 98 VAL A C 1
ATOM 784 O O . VAL A 1 98 ? 11.709 -2.786 -10.751 1.00 87.50 98 VAL A O 1
ATOM 787 N N . THR A 1 99 ? 9.817 -2.650 -9.568 1.00 85.88 99 THR A N 1
ATOM 788 C CA . THR A 1 99 ? 8.988 -3.328 -10.565 1.00 85.88 99 THR A CA 1
ATOM 789 C C . THR A 1 99 ? 8.999 -2.546 -11.870 1.00 85.88 99 THR A C 1
ATOM 791 O O . THR A 1 99 ? 8.874 -1.318 -11.868 1.00 85.88 99 THR A O 1
ATOM 794 N N . ASN A 1 100 ? 9.140 -3.270 -12.977 1.00 82.50 100 ASN A N 1
ATOM 795 C CA . ASN A 1 100 ? 9.080 -2.700 -14.310 1.00 82.50 100 ASN A CA 1
ATOM 796 C C . ASN A 1 100 ? 7.692 -2.091 -14.570 1.00 82.50 100 ASN A C 1
ATOM 798 O O . ASN A 1 100 ? 6.679 -2.783 -14.496 1.00 82.50 100 ASN A O 1
ATOM 802 N N . LEU A 1 101 ? 7.661 -0.791 -14.858 1.00 81.81 101 LEU A N 1
ATOM 803 C CA . LEU A 1 101 ? 6.461 -0.032 -15.224 1.00 81.81 101 LEU A CA 1
ATOM 804 C C . LEU A 1 101 ? 6.157 -0.162 -16.723 1.00 81.81 101 LEU A C 1
ATOM 806 O O . LEU A 1 101 ? 5.035 0.094 -17.152 1.00 81.81 101 LEU A O 1
ATOM 810 N N . CYS A 1 102 ? 7.155 -0.575 -17.510 1.00 69.75 102 CYS A N 1
ATOM 811 C CA . CYS A 1 102 ? 7.087 -0.783 -18.950 1.00 69.75 102 CYS A CA 1
ATOM 812 C C . CYS A 1 102 ? 7.002 -2.277 -19.270 1.00 69.75 102 CYS A C 1
ATOM 814 O O . CYS A 1 102 ? 7.944 -2.872 -19.799 1.00 69.75 102 CYS A O 1
ATOM 816 N N . CYS A 1 103 ? 5.865 -2.890 -18.956 1.00 54.12 103 CYS A N 1
ATOM 817 C CA . CYS A 1 103 ? 5.523 -4.207 -19.480 1.00 54.12 103 CYS A CA 1
ATOM 818 C C . CYS A 1 103 ? 4.341 -4.030 -20.444 1.00 54.12 103 CYS A C 1
ATOM 820 O O . CYS A 1 103 ? 3.202 -3.912 -20.011 1.00 54.12 103 CYS A O 1
ATOM 822 N N . GLU A 1 104 ? 4.631 -3.934 -21.744 1.00 52.47 104 GLU A N 1
ATOM 823 C CA . GLU A 1 104 ? 3.691 -4.252 -22.837 1.00 52.47 104 GLU A CA 1
ATOM 824 C C . GLU A 1 104 ? 2.341 -3.504 -22.874 1.00 52.47 104 GLU A C 1
ATOM 826 O O . GLU A 1 104 ? 1.338 -4.040 -23.341 1.00 52.47 104 GLU A O 1
ATOM 8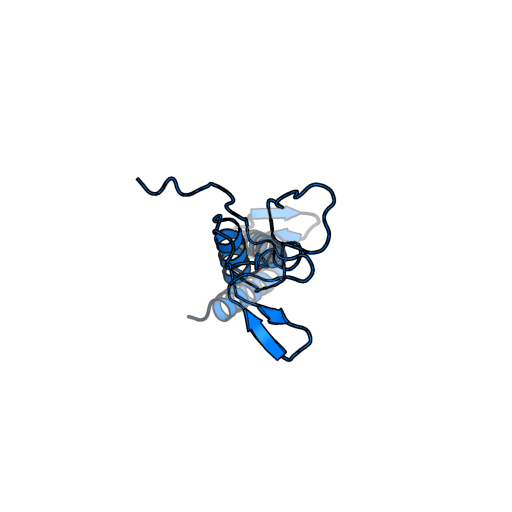31 N N . MET A 1 105 ? 2.282 -2.242 -22.444 1.00 52.19 105 MET A N 1
ATOM 832 C CA . MET A 1 105 ? 1.070 -1.442 -22.640 1.00 52.19 105 MET A CA 1
ATOM 833 C C . MET A 1 105 ? 0.958 -1.004 -24.112 1.00 52.19 105 MET A C 1
ATOM 835 O O . MET A 1 105 ? 1.838 -0.280 -24.590 1.00 52.19 105 MET A O 1
ATOM 839 N N . PRO A 1 106 ? -0.110 -1.363 -24.851 1.00 49.41 106 PRO A N 1
ATOM 840 C CA . PRO A 1 106 ? -0.349 -0.778 -26.164 1.00 49.41 106 PRO A CA 1
ATOM 841 C C . PRO A 1 106 ? -0.459 0.750 -26.032 1.00 49.41 106 PRO A C 1
ATOM 843 O O . PRO A 1 106 ? -1.212 1.261 -25.200 1.00 49.41 106 PRO A O 1
ATOM 846 N N . ASN A 1 107 ? 0.272 1.474 -26.884 1.00 54.56 107 ASN A N 1
ATOM 847 C CA . ASN A 1 107 ? 0.291 2.942 -26.980 1.00 54.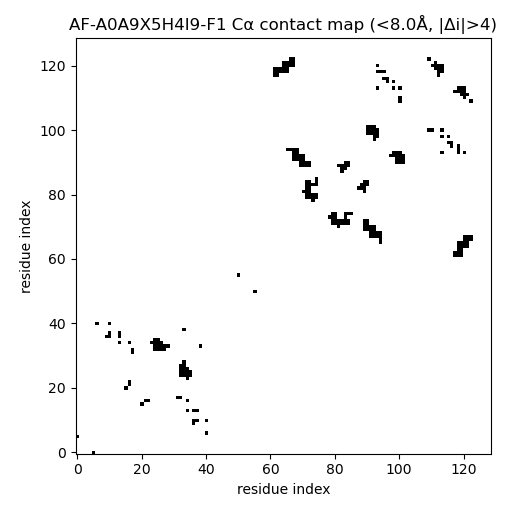56 107 ASN A CA 1
ATOM 848 C C . ASN A 1 107 ? 1.003 3.710 -25.849 1.00 54.56 107 ASN A C 1
ATOM 850 O O . ASN A 1 107 ? 0.579 4.822 -25.538 1.00 54.56 107 ASN A O 1
ATOM 854 N N . ASP A 1 108 ? 2.061 3.168 -25.237 1.00 64.81 108 ASP A N 1
ATOM 855 C CA . ASP A 1 108 ? 2.952 3.946 -24.350 1.00 64.81 108 ASP A CA 1
ATOM 856 C C . ASP A 1 108 ? 2.238 4.642 -23.174 1.00 64.81 108 ASP A C 1
ATOM 858 O O . ASP A 1 108 ? 2.629 5.717 -22.712 1.00 64.81 108 ASP A O 1
ATOM 862 N N . ARG A 1 109 ? 1.147 4.045 -22.678 1.00 73.75 109 ARG A N 1
ATOM 863 C CA . ARG A 1 109 ? 0.382 4.624 -21.570 1.00 73.75 109 ARG A CA 1
ATOM 864 C C . ARG A 1 109 ? 1.157 4.503 -20.262 1.00 73.75 109 ARG A C 1
ATOM 866 O O . ARG A 1 109 ? 1.236 3.431 -19.674 1.00 73.75 109 ARG A O 1
ATOM 873 N N . LYS A 1 110 ? 1.649 5.645 -19.792 1.00 82.81 110 LYS A N 1
ATOM 874 C CA . LYS A 1 110 ? 2.320 5.826 -18.503 1.00 82.81 110 LYS A CA 1
ATOM 875 C C . LYS A 1 110 ? 1.330 5.675 -17.328 1.00 82.81 110 LYS A C 1
ATOM 877 O O . LYS A 1 110 ? 0.388 6.470 -17.234 1.00 82.81 110 LYS A O 1
ATOM 882 N N . PRO A 1 111 ? 1.479 4.665 -16.445 1.00 87.88 111 PRO A N 1
ATOM 883 C CA . PRO A 1 111 ? 0.534 4.425 -15.352 1.00 87.88 111 PRO A CA 1
ATOM 884 C C . PRO A 1 111 ? 0.648 5.494 -14.261 1.00 87.88 111 PRO A C 1
ATOM 886 O O . PRO A 1 111 ? 1.741 5.918 -13.914 1.00 87.88 111 PRO A O 1
ATOM 889 N N . ARG A 1 112 ? -0.469 5.921 -13.660 1.00 92.00 112 ARG A N 1
ATOM 890 C CA . ARG A 1 112 ? -0.434 6.927 -12.573 1.00 92.00 112 ARG A CA 1
ATOM 891 C C . ARG A 1 112 ? 0.166 6.392 -11.270 1.00 92.00 112 ARG A C 1
ATOM 893 O O . ARG A 1 112 ? 0.697 7.168 -10.483 1.00 92.00 112 ARG A O 1
ATOM 900 N N . PHE A 1 113 ? 0.077 5.083 -11.054 1.00 94.12 113 PHE A N 1
ATOM 901 C CA . PHE A 1 113 ? 0.560 4.401 -9.860 1.00 94.12 113 PHE A CA 1
ATOM 902 C C . PHE A 1 113 ? 1.255 3.100 -10.259 1.00 94.12 113 PHE A C 1
ATOM 904 O O . PHE A 1 113 ? 0.953 2.530 -11.303 1.00 94.12 113 PHE A O 1
ATOM 911 N N . CYS A 1 114 ? 2.183 2.625 -9.435 1.00 92.56 114 CYS A N 1
ATOM 912 C CA . CYS A 1 114 ? 2.769 1.302 -9.606 1.00 92.56 114 CYS A CA 1
ATOM 913 C C . CYS A 1 114 ? 1.778 0.215 -9.169 1.00 92.56 114 CYS A C 1
ATOM 915 O O . CYS A 1 114 ? 1.413 0.174 -7.996 1.00 92.56 114 CYS A O 1
ATOM 917 N N . ASP A 1 115 ? 1.432 -0.711 -10.063 1.00 91.06 115 ASP A N 1
ATOM 918 C CA . ASP A 1 115 ? 0.488 -1.800 -9.764 1.00 91.06 115 ASP A CA 1
ATOM 919 C C . ASP A 1 115 ? 0.987 -2.766 -8.676 1.00 91.06 115 ASP A C 1
ATOM 921 O O . ASP A 1 115 ? 0.187 -3.403 -7.999 1.00 91.06 115 ASP A O 1
ATOM 925 N N . ASN A 1 116 ? 2.307 -2.853 -8.465 1.00 92.44 116 ASN A N 1
ATOM 926 C CA . ASN A 1 116 ? 2.887 -3.733 -7.449 1.00 92.44 116 ASN A CA 1
ATOM 927 C C . ASN A 1 116 ? 2.899 -3.121 -6.036 1.00 92.44 116 ASN A C 1
ATOM 929 O O . ASN A 1 116 ? 2.753 -3.841 -5.057 1.00 92.44 116 ASN A O 1
ATOM 933 N N . CYS A 1 117 ? 3.115 -1.806 -5.894 1.00 93.69 117 CYS A N 1
ATOM 934 C CA . CYS A 1 117 ? 3.292 -1.197 -4.563 1.00 93.69 117 CYS A CA 1
ATOM 935 C C . CYS A 1 117 ? 2.477 0.074 -4.293 1.00 93.69 117 CYS A C 1
ATOM 937 O O . CYS A 1 117 ? 2.595 0.639 -3.207 1.00 93.69 117 CYS A O 1
ATOM 939 N N . GLY A 1 118 ? 1.693 0.555 -5.259 1.00 94.56 118 GLY A N 1
ATOM 940 C CA . GLY A 1 118 ? 0.840 1.738 -5.124 1.00 94.56 118 GLY A CA 1
ATOM 941 C C . GLY A 1 118 ? 1.564 3.089 -5.151 1.00 94.56 118 GLY A C 1
ATOM 942 O O . GLY A 1 118 ? 0.918 4.116 -4.964 1.00 94.56 118 GLY A O 1
ATOM 943 N N . GLN A 1 119 ? 2.883 3.122 -5.384 1.00 97.25 119 GLN A N 1
ATOM 944 C CA . GLN A 1 119 ? 3.649 4.369 -5.499 1.00 97.25 119 GLN A CA 1
ATOM 945 C C . GLN A 1 119 ? 3.086 5.242 -6.627 1.00 97.25 119 GLN A C 1
ATOM 947 O O . GLN A 1 119 ? 3.045 4.799 -7.773 1.00 97.25 119 GLN A O 1
ATOM 952 N N . ALA A 1 120 ? 2.710 6.480 -6.311 1.00 96.88 120 ALA A N 1
ATOM 953 C CA . ALA A 1 120 ? 2.327 7.499 -7.277 1.00 96.88 120 ALA A CA 1
ATOM 954 C C . ALA A 1 120 ? 3.523 7.879 -8.156 1.00 96.88 120 ALA A C 1
ATOM 956 O O . ALA A 1 120 ? 4.646 8.048 -7.665 1.00 96.88 120 ALA A O 1
ATOM 957 N N . LEU A 1 121 ? 3.283 8.002 -9.457 1.00 93.62 121 LEU A N 1
ATOM 958 C CA . LEU A 1 121 ? 4.324 8.193 -10.461 1.00 93.62 121 LEU A CA 1
ATOM 959 C C . LEU A 1 121 ? 4.214 9.585 -11.078 1.00 93.62 121 LEU A C 1
ATOM 961 O O . LEU A 1 121 ? 3.146 9.997 -11.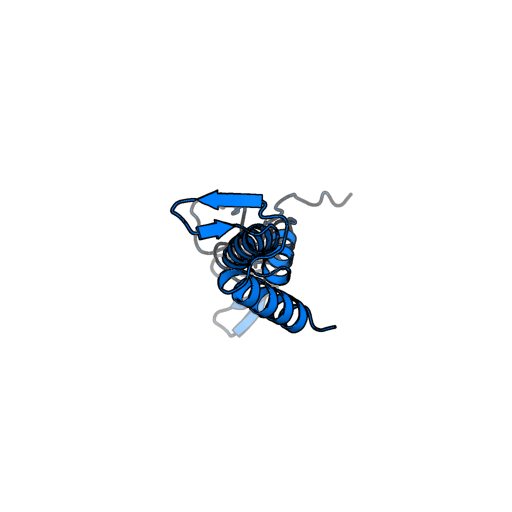532 1.00 93.62 121 LEU A O 1
ATOM 965 N N . ASP A 1 122 ? 5.338 10.295 -11.091 1.00 93.88 122 ASP A N 1
ATOM 966 C CA . ASP A 1 122 ? 5.479 11.577 -11.772 1.00 93.88 122 ASP A CA 1
ATOM 967 C C . ASP A 1 122 ? 6.107 11.372 -13.153 1.00 93.88 122 ASP A C 1
ATOM 969 O O . ASP A 1 122 ? 7.248 10.928 -13.282 1.00 93.88 122 ASP A O 1
ATOM 973 N N . TRP A 1 123 ? 5.341 11.724 -14.179 1.00 88.50 123 TRP A N 1
ATOM 974 C CA . TRP A 1 123 ? 5.718 11.605 -15.584 1.00 88.50 123 TRP A CA 1
ATOM 975 C C . TRP A 1 123 ? 6.025 12.943 -16.247 1.00 88.50 123 TRP A C 1
ATOM 977 O O . TRP A 1 123 ? 6.229 12.976 -17.460 1.00 88.50 123 TRP A O 1
ATOM 987 N N . SER A 1 124 ? 6.022 14.040 -15.484 1.00 87.75 124 SER A N 1
ATOM 988 C CA . SER A 1 124 ? 6.355 15.358 -16.012 1.00 87.75 124 SER A CA 1
ATOM 989 C C . SER A 1 124 ? 7.770 15.360 -16.598 1.00 87.75 124 SER A C 1
ATOM 991 O O . SER A 1 124 ? 8.731 14.888 -15.978 1.00 87.75 124 SER A O 1
ATOM 993 N N . GLU A 1 125 ? 7.918 15.898 -17.807 1.00 76.88 125 GLU A N 1
ATOM 994 C CA . GLU A 1 125 ? 9.237 16.142 -18.381 1.00 76.88 125 GLU A CA 1
ATOM 995 C C . GLU A 1 125 ? 9.930 17.243 -17.569 1.00 76.88 125 GLU A C 1
ATOM 997 O O . GLU A 1 125 ? 9.358 18.297 -17.287 1.00 76.88 125 GLU A O 1
ATOM 1002 N N . THR A 1 126 ? 11.167 17.001 -17.137 1.00 58.09 126 THR A N 1
ATOM 1003 C CA . THR A 1 126 ? 12.032 18.084 -16.660 1.00 58.09 126 THR A CA 1
ATOM 1004 C C . THR A 1 126 ? 12.476 18.871 -17.880 1.00 58.09 126 THR A C 1
ATOM 1006 O O . THR A 1 126 ? 13.343 18.409 -18.616 1.00 58.09 126 THR A O 1
ATOM 1009 N N . ASN A 1 127 ? 11.897 20.051 -18.091 1.00 43.31 127 ASN A N 1
ATOM 1010 C CA . ASN A 1 127 ? 12.479 21.044 -18.988 1.00 43.31 127 ASN A CA 1
ATOM 1011 C C . ASN A 1 127 ? 13.816 21.493 -18.383 1.00 43.31 127 ASN A C 1
ATOM 1013 O O . ASN A 1 127 ? 13.865 22.420 -17.576 1.00 43.31 127 ASN A O 1
ATOM 1017 N N . SER A 1 128 ? 14.893 20.789 -18.719 1.00 38.84 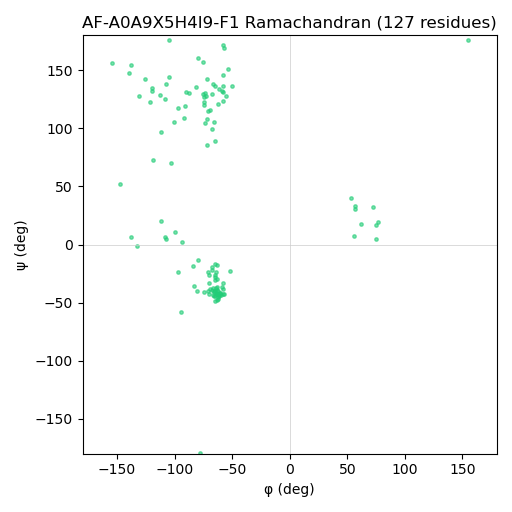128 SER A N 1
ATOM 1018 C CA . SER A 1 128 ? 16.255 21.235 -18.445 1.00 38.84 128 SER A CA 1
ATOM 1019 C C . SER A 1 128 ? 16.490 22.486 -19.293 1.00 38.84 128 SER A C 1
ATOM 1021 O O . SER A 1 128 ? 16.564 22.388 -20.516 1.00 38.84 128 SER A O 1
ATOM 1023 N N . THR A 1 129 ? 16.490 23.653 -18.648 1.00 32.56 129 THR A N 1
ATOM 1024 C CA . THR A 1 129 ? 16.820 24.943 -19.277 1.00 32.56 129 THR A CA 1
ATOM 1025 C C . THR A 1 129 ? 18.322 25.167 -19.222 1.00 32.56 129 THR A C 1
ATOM 1027 O O . THR A 1 129 ? 18.921 24.746 -18.205 1.00 32.56 129 THR A O 1
#

Secondary structure (DSSP, 8-state):
--HHHHHHHHHHHHHHHHHS--S--SEEETTEEE-HHHHHHHHHHHHHHH--HHHHHHHHHHHS-BPPEEE-EE-TTS-EESS--TTSSPEEE-TTT--BS-S--TT----SB-TTT--BB--------

Organism: NCBI:txid2044587